Protein AF-A0A0G4LW08-F1 (afdb_monomer)

Mean predicted aligned error: 10.61 Å

Secondary structure (DSSP, 8-state):
-PPTT--GGG---SS-SS--S----TT-----SS-TT-HHHHTTEEEE--GGGGSSHHHHHHHHHHHHTTSPPSS---------TTSSSEEE-TTT--

Foldseek 3Di:
DDDPPDDPVNDPPPAAPADQPDEDPPPPPPPPPPCPPDVCVVVLEPAEDDPSNVSYSQVRLVVRVVVCVVDDDPDDDDDDRPHPPPPGNHYYHPPVGD

Structure (mmCIF, N/CA/C/O backbone):
data_AF-A0A0G4LW08-F1
#
_entry.id   AF-A0A0G4LW08-F1
#
loop_
_atom_site.group_PDB
_atom_site.id
_atom_site.type_symbol
_atom_site.label_atom_id
_atom_site.label_alt_id
_atom_site.label_comp_id
_atom_site.label_asym_id
_atom_site.label_entity_id
_atom_site.label_seq_id
_atom_site.pdbx_PDB_ins_code
_atom_site.Cartn_x
_atom_site.Cartn_y
_atom_site.Cartn_z
_atom_site.occupancy
_atom_site.B_iso_or_equiv
_atom_site.auth_seq_id
_atom_site.auth_comp_id
_atom_site.auth_asym_id
_atom_site.auth_atom_id
_atom_site.pdbx_PDB_model_num
ATOM 1 N N . MET A 1 1 ? -20.177 -8.787 -4.686 1.00 43.53 1 MET A N 1
ATOM 2 C CA . MET A 1 1 ? -21.561 -9.311 -4.608 1.00 43.53 1 MET A CA 1
ATOM 3 C C . MET A 1 1 ? -22.042 -9.031 -3.195 1.00 43.53 1 MET A C 1
ATOM 5 O O . MET A 1 1 ? -21.395 -9.506 -2.273 1.00 43.53 1 MET A O 1
ATOM 9 N N . PHE A 1 2 ? -23.059 -8.185 -3.015 1.00 43.09 2 PHE A N 1
ATOM 10 C CA . PHE A 1 2 ? -23.516 -7.762 -1.684 1.00 43.09 2 PHE A CA 1
ATOM 11 C C . PHE A 1 2 ? -24.213 -8.907 -0.940 1.00 43.09 2 PHE A C 1
ATOM 13 O O . PHE A 1 2 ? -24.907 -9.718 -1.557 1.00 43.09 2 PHE A O 1
ATOM 20 N N . ALA A 1 3 ? -24.025 -8.978 0.380 1.00 50.38 3 ALA A N 1
ATOM 21 C CA . ALA A 1 3 ? -24.765 -9.912 1.220 1.00 50.38 3 ALA A CA 1
ATOM 22 C C . ALA A 1 3 ? -26.266 -9.542 1.246 1.00 50.38 3 ALA A C 1
ATOM 24 O O . ALA A 1 3 ? -26.611 -8.366 1.084 1.00 50.38 3 ALA A O 1
ATOM 25 N N . PRO A 1 4 ? -27.175 -10.511 1.462 1.00 42.56 4 PRO A N 1
ATOM 26 C CA . PRO A 1 4 ? -28.600 -10.227 1.617 1.00 42.56 4 PRO A CA 1
ATOM 27 C C . PRO A 1 4 ? -28.826 -9.162 2.700 1.00 42.56 4 PRO A C 1
ATOM 29 O O . PRO A 1 4 ? -28.166 -9.210 3.730 1.00 42.56 4 PRO A O 1
ATOM 32 N N . THR A 1 5 ? -29.748 -8.225 2.448 1.00 60.50 5 THR A N 1
ATOM 33 C CA . THR A 1 5 ? -30.097 -7.036 3.267 1.00 60.50 5 THR A CA 1
ATOM 34 C C . THR A 1 5 ? -29.131 -5.848 3.245 1.00 60.50 5 THR A C 1
ATOM 36 O O . THR A 1 5 ? -29.458 -4.814 3.822 1.00 60.50 5 THR A O 1
ATOM 39 N N . VAL A 1 6 ? -27.999 -5.935 2.543 1.00 60.19 6 VAL A N 1
ATOM 40 C CA . VAL A 1 6 ? -27.150 -4.767 2.258 1.00 60.19 6 VAL A CA 1
ATOM 41 C C . VAL A 1 6 ? -27.715 -4.048 1.029 1.00 60.19 6 VAL A C 1
ATOM 43 O O . VAL A 1 6 ? -27.903 -4.652 -0.025 1.00 60.19 6 VAL A O 1
ATOM 46 N N . THR A 1 7 ? -28.035 -2.764 1.173 1.00 58.19 7 THR A N 1
ATOM 47 C CA . THR A 1 7 ? -28.451 -1.886 0.066 1.00 58.19 7 THR A CA 1
ATOM 48 C C . THR A 1 7 ? -27.232 -1.187 -0.530 1.00 58.19 7 THR A C 1
ATOM 50 O O . THR A 1 7 ? -26.247 -0.982 0.173 1.00 58.19 7 THR A O 1
ATOM 53 N N . GLU A 1 8 ? -27.297 -0.740 -1.787 1.00 56.62 8 GLU A N 1
ATOM 54 C CA . GLU A 1 8 ? -26.253 0.122 -2.379 1.00 56.62 8 GLU A CA 1
ATOM 55 C C . GLU A 1 8 ? -26.006 1.407 -1.558 1.00 56.62 8 GLU A C 1
ATOM 57 O O . GLU A 1 8 ? -24.950 2.012 -1.668 1.00 56.62 8 GLU A O 1
ATOM 62 N N . LEU A 1 9 ? -26.962 1.802 -0.705 1.00 50.28 9 LEU A N 1
ATOM 63 C CA . LEU A 1 9 ? -26.877 2.946 0.210 1.00 50.28 9 LEU A CA 1
ATOM 64 C C . LEU A 1 9 ? -26.238 2.620 1.569 1.00 50.28 9 LEU A C 1
ATOM 66 O O . LEU A 1 9 ? -25.877 3.535 2.296 1.00 50.28 9 LEU A O 1
ATOM 70 N N . SER A 1 10 ? -26.120 1.341 1.936 1.00 49.78 10 SER A N 1
ATOM 71 C CA . SER A 1 10 ? -25.366 0.886 3.120 1.00 49.78 10 SER A CA 1
ATOM 72 C C . SER A 1 10 ? -23.918 0.528 2.772 1.00 49.78 10 SER A C 1
ATOM 74 O O . SER A 1 10 ? -23.242 -0.166 3.527 1.00 49.78 10 SER A O 1
ATOM 76 N N . VAL A 1 11 ? -23.486 0.944 1.586 1.00 49.44 11 VAL A N 1
ATOM 77 C CA . VAL A 1 11 ? -22.132 0.819 1.075 1.00 49.44 11 VAL A CA 1
ATOM 78 C C . VAL A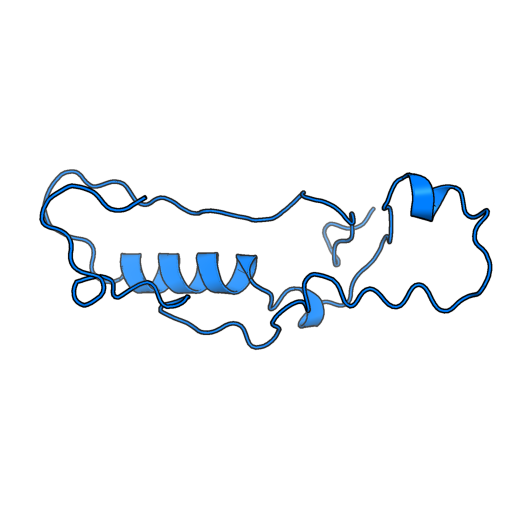 1 11 ? -21.521 2.206 1.170 1.00 49.44 11 VAL A C 1
ATOM 80 O O . VAL A 1 11 ? -21.805 3.072 0.349 1.00 49.44 11 VAL A O 1
ATOM 83 N N . ASP A 1 12 ? -20.667 2.408 2.167 1.00 51.44 12 ASP A N 1
ATOM 84 C CA . ASP A 1 12 ? -19.773 3.569 2.198 1.00 51.44 12 ASP A CA 1
ATOM 85 C C . ASP A 1 12 ? -18.548 3.349 1.274 1.00 51.44 12 ASP A C 1
ATOM 87 O O . ASP A 1 12 ? -17.709 4.234 1.114 1.00 51.44 12 ASP A O 1
ATOM 91 N N . GLU A 1 13 ? -18.440 2.172 0.632 1.00 47.22 13 GLU A N 1
ATOM 92 C CA . GLU A 1 13 ? -17.350 1.774 -0.273 1.00 47.22 13 GLU A CA 1
ATOM 93 C C . GLU A 1 13 ? -17.454 2.435 -1.659 1.00 47.22 13 GLU A C 1
ATOM 95 O O . GLU A 1 13 ? -17.519 1.771 -2.693 1.00 47.22 13 GLU A O 1
ATOM 100 N N . TYR A 1 14 ? -17.373 3.762 -1.701 1.00 46.88 14 TYR A N 1
ATOM 101 C CA . TYR A 1 14 ? -16.755 4.437 -2.841 1.00 46.88 14 TYR A CA 1
ATOM 102 C C . TYR A 1 14 ? -15.327 4.844 -2.477 1.00 46.88 14 TYR A C 1
ATOM 104 O O . TYR A 1 14 ? -14.971 6.016 -2.401 1.00 46.88 14 TYR A O 1
ATOM 112 N N . GLY A 1 15 ? -14.491 3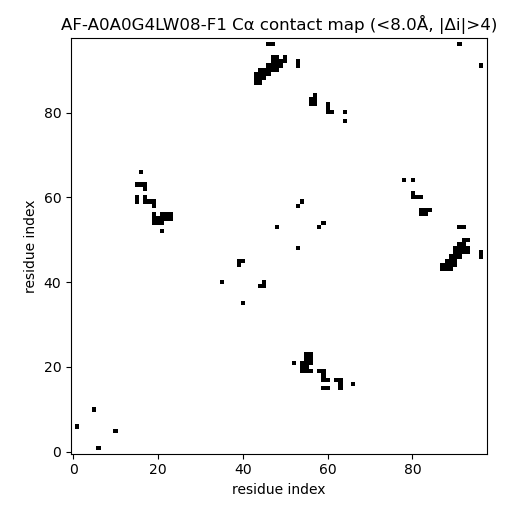.823 -2.297 1.00 56.22 15 GLY A N 1
ATOM 113 C CA . GLY A 1 15 ? -13.069 3.916 -2.600 1.00 56.22 15 GLY A CA 1
ATOM 114 C C . GLY A 1 15 ? -12.156 3.925 -1.392 1.00 56.22 15 GLY A C 1
ATOM 115 O O . GLY A 1 15 ? -11.402 2.974 -1.242 1.00 56.22 15 GLY A O 1
ATOM 116 N N . PHE A 1 16 ? -12.183 4.971 -0.563 1.00 57.25 16 PHE A N 1
ATOM 117 C CA . PHE A 1 16 ? -11.171 5.173 0.480 1.00 57.25 16 PHE A CA 1
ATOM 118 C C . PHE A 1 16 ? -11.605 6.168 1.566 1.00 57.25 16 PHE A C 1
ATOM 120 O O . PHE A 1 16 ? -12.313 7.128 1.270 1.00 57.25 16 PHE A O 1
ATOM 127 N N . LEU A 1 17 ? -11.109 6.004 2.803 1.00 65.19 17 LEU A N 1
ATOM 128 C CA . LEU A 1 17 ? -11.182 7.059 3.834 1.00 65.19 17 LEU A CA 1
ATOM 129 C C . LEU A 1 17 ? -10.216 8.219 3.543 1.00 65.19 17 LEU A C 1
ATOM 131 O O . LEU A 1 17 ? -10.416 9.326 4.049 1.00 65.19 17 LEU A O 1
ATOM 135 N N . GLU A 1 18 ? -9.174 7.933 2.764 1.00 64.94 18 GLU A N 1
ATOM 136 C CA . GLU A 1 18 ? -8.174 8.859 2.239 1.00 64.94 18 GLU A CA 1
ATOM 137 C C . GLU A 1 18 ? -8.053 8.633 0.731 1.00 64.94 18 GLU A C 1
ATOM 139 O O . GLU A 1 18 ? -7.587 7.585 0.292 1.00 64.94 18 GLU A O 1
ATOM 144 N N . THR A 1 19 ? -8.509 9.582 -0.082 1.00 64.50 19 THR A N 1
ATOM 145 C CA . THR A 1 19 ? -8.472 9.431 -1.542 1.00 64.50 19 THR A CA 1
ATOM 146 C C . THR A 1 19 ? -7.033 9.470 -2.062 1.00 64.50 19 THR A C 1
ATOM 148 O O . THR A 1 19 ? -6.318 10.409 -1.710 1.00 64.50 19 THR A O 1
ATOM 151 N N . PRO A 1 20 ? -6.617 8.530 -2.933 1.00 64.44 20 PRO A N 1
ATOM 152 C CA . PRO A 1 20 ? -5.296 8.579 -3.546 1.00 64.44 20 PRO A CA 1
ATOM 153 C C . PRO A 1 20 ? -5.165 9.833 -4.410 1.00 64.44 20 PRO A C 1
ATOM 155 O O . PRO A 1 20 ? -6.068 10.154 -5.190 1.00 64.44 20 PRO A O 1
ATOM 158 N N . GLU A 1 21 ? -4.026 10.516 -4.310 1.00 65.31 21 GLU A N 1
ATOM 159 C CA . GLU A 1 21 ? -3.702 11.624 -5.213 1.00 65.31 21 GLU A CA 1
ATOM 160 C C . GLU A 1 21 ? -3.463 11.106 -6.637 1.00 65.31 21 GLU A C 1
ATOM 162 O O . GLU A 1 21 ? -3.856 11.746 -7.618 1.00 65.31 21 GLU A O 1
ATOM 167 N N . PHE A 1 22 ? -2.896 9.901 -6.760 1.00 58.66 22 PHE A N 1
ATOM 168 C CA . PHE A 1 22 ? -2.697 9.226 -8.030 1.00 58.66 22 PHE A CA 1
ATOM 169 C C . PHE A 1 22 ? -3.682 8.068 -8.215 1.00 58.66 22 PHE A C 1
ATOM 171 O O . PHE A 1 22 ? -3.530 6.968 -7.685 1.00 58.66 22 PHE A O 1
ATOM 178 N N . THR A 1 23 ? -4.689 8.279 -9.061 1.00 58.62 23 THR A N 1
ATOM 179 C CA . THR A 1 23 ? -5.469 7.165 -9.607 1.00 58.62 23 THR A CA 1
ATOM 180 C C . THR A 1 23 ? -4.754 6.650 -10.848 1.00 58.62 23 THR A C 1
ATOM 182 O O . THR A 1 23 ? -4.796 7.264 -11.917 1.00 58.62 23 THR A O 1
ATOM 185 N N . SER A 1 24 ? -4.063 5.515 -10.713 1.00 53.50 24 SER A N 1
ATOM 186 C CA . SER A 1 24 ? -3.526 4.808 -11.875 1.00 53.50 24 SER A CA 1
ATOM 187 C C . SER A 1 24 ? -4.674 4.587 -12.857 1.00 53.50 24 SER A C 1
ATOM 189 O O . SER A 1 24 ? -5.671 3.939 -12.528 1.00 53.50 24 SER A O 1
ATOM 191 N N . ARG A 1 25 ? -4.579 5.185 -14.053 1.00 52.88 25 ARG A N 1
ATOM 192 C CA . ARG A 1 25 ? -5.542 4.959 -15.135 1.00 52.88 25 ARG A CA 1
ATOM 193 C C . ARG A 1 25 ? -5.385 3.520 -15.599 1.00 52.88 25 ARG A C 1
ATOM 195 O O . ARG A 1 25 ? -4.684 3.255 -16.576 1.00 52.88 25 ARG A O 1
ATOM 202 N N . TRP A 1 26 ? -6.047 2.610 -14.892 1.00 49.12 26 TRP A N 1
ATOM 203 C CA . TRP A 1 26 ? -6.239 1.223 -15.280 1.00 49.12 26 TRP A CA 1
ATOM 204 C C . TRP A 1 26 ? -6.676 1.191 -16.751 1.00 49.12 26 TRP A C 1
ATOM 206 O O . TRP A 1 26 ? -7.779 1.606 -17.099 1.00 49.12 26 TRP A O 1
ATOM 216 N N . GLY A 1 27 ? -5.759 0.786 -17.634 1.00 44.88 27 GLY A N 1
ATOM 217 C CA . GLY A 1 27 ? -5.999 0.657 -19.075 1.00 44.88 27 GLY A CA 1
ATOM 218 C C . GLY A 1 27 ? -5.493 1.788 -19.981 1.00 44.88 27 GLY A C 1
ATOM 219 O O . GLY A 1 27 ? -5.591 1.647 -21.194 1.00 44.88 27 GLY A O 1
ATOM 220 N N . SER A 1 28 ? -4.914 2.879 -19.463 1.00 46.75 28 SER A N 1
ATOM 221 C CA . SER A 1 28 ? -4.270 3.919 -20.299 1.00 46.75 28 SER A CA 1
ATOM 222 C C . SER A 1 28 ? -2.745 3.841 -20.264 1.00 46.75 28 SER A C 1
ATOM 224 O O . SER A 1 28 ? -2.062 4.867 -20.287 1.00 46.75 28 SER A O 1
ATOM 226 N N . PHE A 1 29 ? -2.199 2.628 -20.215 1.00 52.47 29 PHE A N 1
ATOM 227 C CA . PHE A 1 29 ? -0.789 2.412 -20.500 1.00 52.47 29 PHE A CA 1
ATOM 228 C C . PHE A 1 29 ? -0.572 2.697 -21.990 1.00 52.47 29 PHE A C 1
ATOM 230 O O . PHE A 1 29 ? -0.748 1.830 -22.840 1.00 52.47 29 PHE A O 1
ATOM 237 N N . LYS A 1 30 ? -0.271 3.955 -22.324 1.00 49.56 30 LYS A N 1
ATOM 238 C CA . LYS A 1 30 ? 0.230 4.308 -23.649 1.00 49.56 30 LYS A CA 1
ATOM 239 C C . LYS A 1 30 ? 1.622 3.696 -23.790 1.00 49.56 30 LYS A C 1
ATOM 241 O O . LYS A 1 30 ? 2.609 4.314 -23.409 1.00 49.56 30 LYS A O 1
ATOM 246 N N . ASP A 1 31 ? 1.682 2.477 -24.308 1.00 55.16 31 ASP A N 1
ATOM 247 C CA . ASP A 1 31 ? 2.903 1.905 -24.871 1.00 55.16 31 ASP A CA 1
ATOM 248 C C . ASP A 1 31 ? 3.205 2.661 -26.182 1.00 55.16 31 ASP A C 1
ATOM 250 O O . ASP A 1 31 ? 2.849 2.212 -27.270 1.00 55.16 31 ASP A O 1
ATOM 254 N N . ASP A 1 32 ? 3.757 3.873 -26.076 1.00 56.03 32 ASP A N 1
ATOM 255 C CA . ASP A 1 32 ? 3.965 4.798 -27.206 1.00 56.03 32 ASP A CA 1
ATOM 256 C C . ASP A 1 3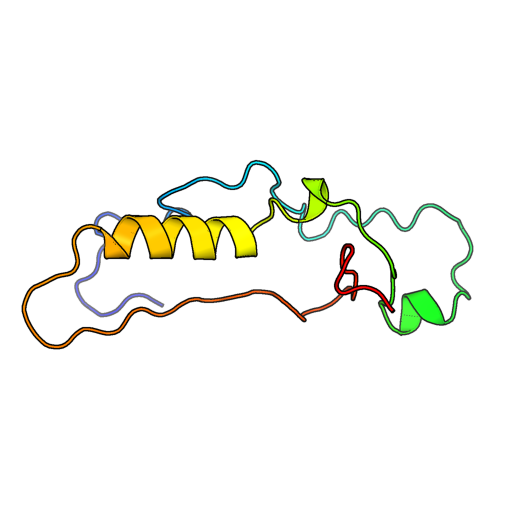2 ? 5.446 4.996 -27.565 1.00 56.03 32 ASP A C 1
ATOM 258 O O . ASP A 1 32 ? 5.901 6.100 -27.843 1.00 56.03 32 ASP A O 1
ATOM 262 N N . ASP A 1 33 ? 6.235 3.925 -27.551 1.00 56.16 33 ASP A N 1
ATOM 263 C CA . ASP A 1 33 ? 7.636 3.961 -27.992 1.00 56.16 33 ASP A CA 1
ATOM 264 C C . ASP A 1 33 ? 7.910 3.080 -29.225 1.00 56.16 33 ASP A C 1
ATOM 266 O O . ASP A 1 33 ? 9.056 2.911 -29.633 1.00 56.16 33 ASP A O 1
ATOM 270 N N . GLY A 1 34 ? 6.875 2.529 -29.870 1.00 57.09 34 GLY A N 1
ATOM 271 C CA . GLY A 1 34 ? 6.974 1.870 -31.183 1.00 57.09 34 GLY A CA 1
ATOM 272 C C . GLY A 1 34 ? 7.778 0.559 -31.225 1.00 57.09 34 GLY A C 1
ATOM 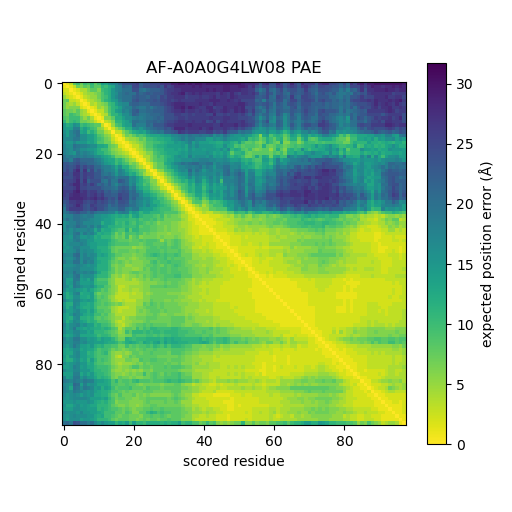273 O O . GLY A 1 34 ? 7.674 -0.184 -32.202 1.00 57.09 34 GLY A O 1
AT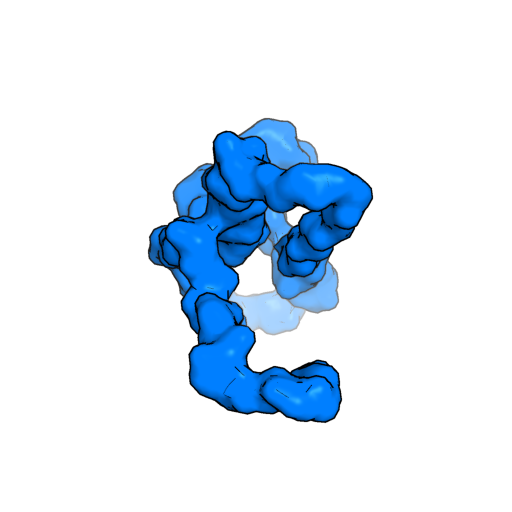OM 274 N N . ASN A 1 35 ? 8.526 0.221 -30.172 1.00 65.56 35 ASN A N 1
ATOM 275 C CA . ASN A 1 35 ? 9.325 -0.993 -30.088 1.00 65.56 35 ASN A CA 1
ATOM 276 C C . ASN A 1 35 ? 8.524 -2.125 -29.428 1.00 65.56 35 ASN A C 1
ATOM 278 O O . ASN A 1 35 ? 8.642 -2.395 -28.230 1.00 65.56 35 ASN A O 1
ATOM 282 N N . LYS A 1 36 ? 7.663 -2.763 -30.227 1.00 65.00 36 LYS A N 1
ATOM 283 C CA . LYS A 1 36 ? 6.810 -3.891 -29.807 1.00 65.00 36 LYS A CA 1
ATOM 284 C C . LYS A 1 36 ? 7.596 -5.156 -29.434 1.00 65.00 36 LYS A C 1
ATOM 286 O O . LYS A 1 36 ? 7.032 -6.043 -28.805 1.00 65.00 36 LYS A O 1
ATOM 291 N N . GLU A 1 37 ? 8.874 -5.232 -29.808 1.00 73.06 37 GLU A N 1
ATOM 292 C CA . GLU A 1 37 ? 9.731 -6.410 -29.617 1.00 73.06 37 GLU A CA 1
ATOM 293 C C . GLU A 1 37 ? 10.543 -6.378 -28.312 1.00 73.06 37 GLU A C 1
ATOM 295 O O . GLU A 1 37 ? 11.345 -7.276 -28.058 1.00 73.06 37 GLU A O 1
ATOM 300 N N . ASP A 1 38 ? 10.348 -5.368 -27.461 1.00 80.12 38 ASP A N 1
ATOM 301 C CA . ASP A 1 38 ? 11.020 -5.318 -26.165 1.00 80.12 38 ASP A CA 1
ATOM 302 C C . ASP A 1 38 ? 10.544 -6.463 -25.248 1.00 80.12 38 ASP A C 1
ATOM 304 O O . ASP A 1 38 ? 9.374 -6.550 -24.856 1.00 80.12 38 ASP A O 1
ATOM 308 N N . ILE A 1 39 ? 11.476 -7.352 -24.892 1.00 84.44 39 ILE A N 1
ATOM 309 C CA . ILE A 1 39 ? 11.225 -8.508 -24.029 1.00 84.44 39 ILE A CA 1
ATOM 310 C C . ILE A 1 39 ? 10.696 -8.088 -22.655 1.00 84.44 39 ILE A C 1
ATOM 312 O O . ILE A 1 39 ? 9.858 -8.791 -22.089 1.00 84.44 39 ILE A O 1
ATOM 316 N N . PHE A 1 40 ? 11.108 -6.930 -22.136 1.00 81.94 40 PHE A N 1
ATOM 317 C CA . PHE A 1 40 ? 10.678 -6.468 -20.819 1.00 81.94 40 PHE A CA 1
ATOM 318 C C . PHE A 1 40 ? 9.202 -6.080 -20.799 1.00 81.94 40 PHE A C 1
ATOM 320 O O . PHE A 1 40 ? 8.520 -6.350 -19.813 1.00 81.94 40 PHE A O 1
ATOM 327 N N . LYS A 1 41 ? 8.652 -5.591 -21.916 1.00 79.50 41 LYS A N 1
ATOM 328 C CA . LYS A 1 41 ? 7.207 -5.335 -22.043 1.00 79.50 41 LYS A CA 1
ATOM 329 C C . LYS A 1 41 ? 6.393 -6.618 -22.032 1.00 79.50 41 LYS A C 1
ATOM 331 O O . LYS A 1 41 ? 5.343 -6.667 -21.402 1.00 79.50 41 LYS A O 1
ATOM 336 N N . ARG A 1 42 ? 6.902 -7.686 -22.657 1.00 81.31 42 ARG A N 1
ATOM 337 C CA . ARG A 1 42 ? 6.279 -9.023 -22.597 1.00 81.31 42 ARG A CA 1
ATOM 338 C C . ARG A 1 42 ? 6.300 -9.608 -21.186 1.00 81.31 42 ARG A C 1
ATOM 340 O O . ARG A 1 42 ? 5.421 -10.391 -20.839 1.00 81.31 42 ARG A O 1
ATOM 347 N N . LEU A 1 43 ? 7.305 -9.235 -20.399 1.00 87.50 43 LEU A N 1
ATOM 348 C CA . LEU A 1 43 ? 7.436 -9.589 -18.987 1.00 87.50 43 LEU A CA 1
ATOM 349 C C . LEU A 1 43 ? 6.749 -8.580 -18.056 1.00 87.50 43 LEU A C 1
ATOM 351 O O . LEU A 1 43 ? 6.792 -8.769 -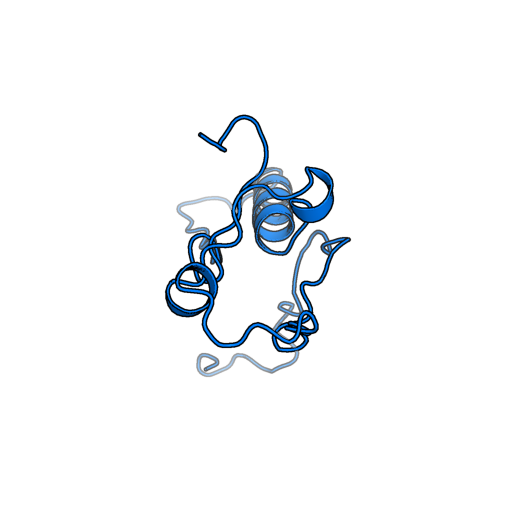16.844 1.00 87.50 43 LEU A O 1
ATOM 355 N N . PHE A 1 44 ? 6.131 -7.526 -18.607 1.00 87.31 44 PHE A N 1
ATOM 356 C CA . PHE A 1 44 ? 5.527 -6.419 -17.867 1.00 87.31 44 PHE A CA 1
ATOM 357 C C . PHE A 1 44 ? 6.481 -5.750 -16.859 1.00 87.31 44 PHE A C 1
ATOM 359 O O . PHE A 1 44 ? 6.036 -5.162 -15.878 1.00 87.31 44 PHE A O 1
ATOM 366 N N . TYR A 1 45 ? 7.790 -5.834 -17.089 1.00 88.12 45 TYR A N 1
ATOM 367 C CA . TYR A 1 45 ? 8.815 -5.246 -16.237 1.00 88.12 45 TYR A CA 1
ATOM 368 C C . TYR A 1 45 ? 9.115 -3.819 -16.696 1.00 88.12 45 TYR A C 1
ATOM 370 O O . TYR A 1 45 ? 9.558 -3.607 -17.824 1.00 88.12 45 TYR A O 1
ATOM 378 N N . ARG A 1 46 ? 8.857 -2.842 -15.825 1.00 86.44 46 ARG A N 1
ATOM 379 C CA . ARG A 1 46 ? 9.070 -1.409 -16.083 1.00 86.44 46 ARG A CA 1
ATOM 380 C C . ARG A 1 46 ? 10.190 -0.799 -15.239 1.00 86.44 46 ARG A C 1
ATOM 382 O O . ARG A 1 46 ? 10.690 0.262 -15.592 1.00 86.44 46 ARG A O 1
ATOM 389 N N . GLY A 1 47 ? 10.633 -1.491 -14.192 1.00 89.88 47 GLY A N 1
ATOM 390 C CA . GLY A 1 47 ? 11.802 -1.101 -13.410 1.00 89.88 47 GLY A CA 1
ATOM 391 C C . GLY A 1 47 ? 11.511 -0.002 -12.383 1.00 89.88 47 GLY A C 1
ATOM 392 O O . GLY A 1 47 ? 10.543 -0.103 -11.634 1.00 89.88 47 GLY A O 1
ATOM 393 N N . LEU A 1 48 ? 12.372 1.013 -12.315 1.00 92.06 48 LEU A N 1
ATOM 394 C CA . LEU A 1 48 ? 12.288 2.077 -11.313 1.00 92.06 48 LEU A CA 1
ATOM 395 C C . LEU A 1 48 ? 11.089 3.007 -11.576 1.00 92.06 48 LEU A C 1
ATOM 397 O O . LEU A 1 48 ? 10.939 3.506 -12.693 1.00 92.06 48 LEU A O 1
ATOM 401 N N . ARG A 1 49 ? 10.274 3.276 -10.549 1.00 89.38 49 ARG A N 1
ATOM 402 C CA . ARG A 1 49 ? 9.233 4.325 -10.566 1.00 89.38 49 ARG A CA 1
ATOM 403 C C . ARG A 1 49 ? 9.606 5.515 -9.686 1.00 89.38 49 ARG A C 1
ATOM 405 O O . ARG A 1 49 ? 10.423 5.378 -8.775 1.00 89.38 49 ARG A O 1
ATOM 412 N N . ASP A 1 50 ? 9.003 6.672 -9.949 1.00 89.25 50 ASP A N 1
ATOM 413 C CA . ASP A 1 50 ? 9.187 7.861 -9.112 1.00 89.25 50 ASP A CA 1
ATOM 414 C C . ASP A 1 50 ? 8.481 7.693 -7.756 1.00 89.25 50 ASP A C 1
ATOM 416 O O . ASP A 1 50 ? 7.421 7.076 -7.663 1.00 89.25 50 ASP A O 1
ATOM 420 N N . ALA A 1 51 ? 9.040 8.276 -6.693 1.00 87.94 51 ALA A N 1
ATOM 421 C CA . ALA A 1 51 ? 8.463 8.184 -5.351 1.00 87.94 51 ALA A CA 1
ATOM 422 C C . ALA A 1 51 ? 7.041 8.770 -5.268 1.00 87.94 51 ALA A C 1
ATOM 424 O O . ALA A 1 51 ? 6.226 8.281 -4.495 1.00 87.94 51 ALA A O 1
ATOM 425 N N . LYS A 1 52 ? 6.703 9.779 -6.081 1.00 86.25 52 LYS A N 1
ATOM 426 C CA . LYS A 1 52 ? 5.339 10.330 -6.133 1.00 86.25 52 LYS A CA 1
ATOM 427 C C . LYS A 1 52 ? 4.354 9.393 -6.820 1.00 86.25 52 LYS A C 1
ATOM 429 O O . LYS A 1 52 ? 3.167 9.430 -6.525 1.00 86.25 52 LYS A O 1
ATOM 434 N N . GLU A 1 53 ? 4.828 8.539 -7.727 1.00 82.88 53 GLU A N 1
ATOM 435 C CA . GLU A 1 53 ? 3.998 7.494 -8.338 1.00 82.88 53 GLU A CA 1
ATOM 436 C C . GLU A 1 53 ? 3.679 6.362 -7.350 1.00 82.88 53 GLU A C 1
ATOM 438 O O . GLU A 1 53 ? 2.841 5.515 -7.658 1.00 82.88 53 GLU A O 1
ATOM 443 N N . ALA A 1 54 ? 4.327 6.341 -6.178 1.00 84.56 54 ALA A N 1
ATOM 444 C CA . ALA A 1 54 ? 3.983 5.459 -5.068 1.00 84.56 54 ALA A CA 1
ATOM 445 C C . ALA A 1 54 ? 2.813 5.981 -4.213 1.00 84.56 54 ALA A C 1
ATOM 447 O O . ALA A 1 54 ? 2.288 5.222 -3.407 1.00 84.56 54 ALA A O 1
ATOM 448 N N . GLU A 1 55 ? 2.352 7.223 -4.411 1.00 85.88 55 GLU A N 1
ATOM 449 C CA . GLU A 1 55 ? 1.136 7.770 -3.776 1.00 85.88 55 GLU A CA 1
ATOM 450 C C . GLU A 1 55 ? -0.140 7.290 -4.494 1.00 85.88 55 GLU A C 1
ATOM 452 O O . GLU A 1 55 ? -0.984 8.068 -4.954 1.00 85.88 55 GLU A O 1
ATOM 457 N N . ASP A 1 56 ? -0.225 5.974 -4.663 1.00 83.19 56 ASP A N 1
ATOM 458 C CA . ASP A 1 56 ? -1.191 5.269 -5.491 1.00 83.19 56 ASP A CA 1
ATOM 459 C C . ASP A 1 56 ? -2.320 4.616 -4.668 1.00 83.19 56 ASP A C 1
ATOM 461 O O . ASP A 1 56 ? -2.585 4.957 -3.514 1.00 83.19 56 ASP A O 1
ATOM 465 N N . TYR A 1 57 ? -3.036 3.681 -5.298 1.00 85.88 57 TYR A N 1
ATOM 466 C CA . TYR A 1 57 ? -4.119 2.924 -4.674 1.00 85.88 57 TYR A CA 1
ATOM 467 C C . TYR A 1 57 ? -3.671 2.221 -3.381 1.00 85.88 57 TYR A C 1
ATOM 469 O O . TYR A 1 57 ? -4.397 2.272 -2.390 1.00 85.88 57 TYR A O 1
ATOM 477 N N . ASP A 1 58 ? -2.499 1.585 -3.370 1.00 89.00 58 ASP A N 1
ATOM 478 C CA . ASP A 1 58 ? -2.041 0.797 -2.223 1.00 89.00 58 ASP A CA 1
ATOM 479 C C . ASP A 1 58 ? -1.666 1.692 -1.054 1.00 89.00 58 ASP A C 1
ATOM 481 O O . ASP A 1 58 ? -2.035 1.407 0.087 1.00 89.00 58 ASP A O 1
ATOM 485 N N . ASP A 1 59 ? -1.008 2.813 -1.336 1.00 90.50 59 ASP A N 1
ATOM 486 C CA . ASP A 1 59 ? -0.727 3.830 -0.331 1.00 90.50 59 ASP A CA 1
ATOM 487 C C . ASP A 1 59 ? -2.028 4.397 0.265 1.00 90.50 59 ASP A C 1
ATOM 489 O O . ASP A 1 59 ? -2.167 4.473 1.487 1.00 90.50 59 ASP A O 1
ATOM 493 N N . ALA A 1 60 ? -3.054 4.663 -0.548 1.00 88.38 60 ALA A N 1
ATOM 494 C CA . ALA A 1 60 ? -4.369 5.059 -0.042 1.00 88.38 60 ALA A CA 1
ATOM 495 C C . ALA A 1 60 ? -5.065 3.969 0.798 1.00 88.38 60 ALA A C 1
ATOM 497 O O . ALA A 1 60 ? -5.707 4.300 1.806 1.00 88.38 60 ALA A O 1
ATOM 498 N N . VAL A 1 61 ? -4.921 2.678 0.454 1.00 89.06 61 VAL A N 1
ATOM 499 C CA . VAL A 1 61 ? -5.414 1.559 1.287 1.00 89.06 61 VAL A CA 1
ATOM 500 C C . VAL A 1 61 ? -4.709 1.590 2.643 1.00 89.06 61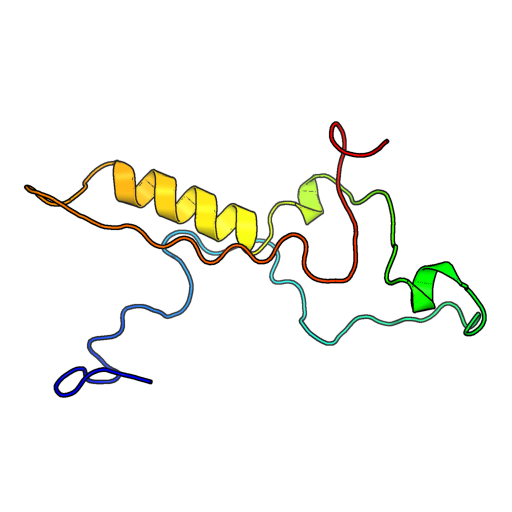 VAL A C 1
ATOM 502 O O . VAL A 1 61 ? -5.367 1.501 3.682 1.00 89.06 61 VAL A O 1
ATOM 505 N N . VAL A 1 62 ? -3.383 1.747 2.652 1.00 92.94 62 VAL A N 1
ATOM 506 C CA . VAL A 1 62 ? -2.573 1.786 3.877 1.00 92.94 62 VAL A CA 1
ATOM 507 C C . VAL A 1 62 ? -2.917 3.005 4.733 1.00 92.94 62 VAL A C 1
ATOM 509 O O . VAL A 1 62 ? -3.203 2.842 5.920 1.00 92.94 62 VAL A O 1
ATOM 512 N N . ARG A 1 63 ? -2.972 4.215 4.160 1.00 91.75 63 ARG A N 1
ATOM 513 C CA . ARG A 1 63 ? -3.366 5.441 4.880 1.00 91.75 63 ARG A CA 1
ATOM 514 C C . ARG A 1 63 ? -4.780 5.320 5.457 1.00 91.75 63 ARG A C 1
ATOM 516 O O . ARG A 1 63 ? -5.004 5.670 6.616 1.00 91.75 63 ARG A O 1
ATOM 523 N N . SER A 1 64 ? -5.717 4.749 4.696 1.00 87.38 64 SER A N 1
ATOM 524 C CA . SER A 1 64 ? -7.084 4.486 5.166 1.00 87.38 64 SER A CA 1
ATOM 525 C C . SER A 1 64 ? -7.113 3.486 6.326 1.00 87.38 64 SER A C 1
ATOM 527 O O . SER A 1 64 ? -7.828 3.705 7.303 1.00 87.38 64 SER A O 1
ATOM 529 N N . ALA A 1 65 ? -6.314 2.418 6.256 1.00 91.75 65 ALA A N 1
ATOM 530 C CA . ALA A 1 65 ? -6.187 1.442 7.334 1.00 91.75 65 ALA A CA 1
ATOM 531 C C . ALA A 1 65 ? -5.608 2.075 8.609 1.00 91.75 65 ALA A C 1
ATOM 533 O O . ALA A 1 65 ? -6.151 1.865 9.691 1.00 91.75 65 ALA A O 1
ATOM 534 N N . LEU A 1 66 ? -4.561 2.899 8.490 1.00 94.62 66 LEU A N 1
ATOM 535 C CA . LEU A 1 66 ? -3.975 3.625 9.622 1.00 94.62 66 LEU A CA 1
ATOM 536 C C . LEU A 1 66 ? -4.997 4.545 10.296 1.00 94.62 66 LEU A C 1
ATOM 538 O O . LEU A 1 66 ? -5.143 4.504 11.515 1.00 94.62 66 LEU A O 1
ATOM 542 N N . LYS A 1 67 ? -5.756 5.311 9.507 1.00 89.00 67 LYS A N 1
ATOM 543 C CA . LYS A 1 67 ? -6.827 6.178 10.014 1.00 89.00 67 LYS A CA 1
ATOM 544 C C . LYS A 1 67 ? -7.940 5.384 10.699 1.00 89.00 67 LYS A C 1
ATOM 546 O O . LYS A 1 67 ? -8.435 5.787 11.747 1.00 89.00 67 LYS A O 1
ATOM 551 N N . TRP A 1 68 ? -8.326 4.237 10.141 1.00 88.69 68 TRP A N 1
ATOM 552 C CA . TRP A 1 68 ? -9.316 3.351 10.758 1.00 88.69 68 TRP A CA 1
ATOM 553 C C . TRP A 1 68 ? -8.833 2.813 12.116 1.00 88.69 68 TRP A C 1
ATOM 555 O O . TRP A 1 68 ? -9.596 2.774 13.083 1.00 88.69 68 TRP A O 1
ATOM 565 N N . LEU A 1 69 ? -7.543 2.474 12.220 1.00 93.31 69 LEU A N 1
ATOM 566 C CA . LEU A 1 69 ? -6.907 1.990 13.450 1.00 93.31 69 LEU A CA 1
ATOM 567 C C . LEU A 1 69 ? -6.814 3.041 14.567 1.00 93.31 69 LEU A C 1
ATOM 569 O O . LEU A 1 69 ? -6.543 2.671 15.708 1.00 93.31 69 LEU A O 1
ATOM 573 N N . GLU A 1 70 ? -7.076 4.322 14.296 1.00 94.25 70 GLU A N 1
ATOM 574 C CA . GLU A 1 70 ? -7.188 5.335 15.354 1.00 94.25 70 GLU A CA 1
ATOM 575 C C . GLU A 1 70 ? -8.408 5.091 16.259 1.00 94.25 70 GLU A C 1
ATOM 577 O O . GLU A 1 70 ? -8.406 5.508 17.420 1.00 94.25 70 GLU A O 1
ATOM 582 N N . ARG A 1 71 ? -9.465 4.437 15.744 1.00 92.56 71 ARG A N 1
ATOM 583 C CA . ARG A 1 71 ? -10.720 4.158 16.470 1.00 92.56 71 ARG A CA 1
ATOM 584 C C . ARG A 1 71 ? -11.350 2.812 16.064 1.00 92.56 71 ARG A C 1
ATOM 586 O O . ARG A 1 71 ? -12.441 2.803 15.489 1.00 92.56 71 ARG A O 1
ATOM 593 N N . PRO A 1 72 ? -10.706 1.674 16.368 1.00 90.94 72 PRO A N 1
ATOM 594 C CA . PRO A 1 72 ? -11.258 0.361 16.058 1.00 90.94 72 PRO A CA 1
ATOM 595 C C . PRO A 1 72 ? -12.459 0.029 16.969 1.00 90.94 72 PRO A C 1
ATOM 597 O O . PRO A 1 72 ? -12.581 0.586 18.065 1.00 90.94 72 PRO A O 1
ATOM 600 N N . PRO A 1 73 ? -13.346 -0.892 16.555 1.00 88.44 73 PRO A N 1
ATOM 601 C CA . PRO A 1 73 ? -14.462 -1.354 17.374 1.00 88.44 73 PRO A CA 1
ATOM 602 C C . PRO A 1 73 ? -13.985 -2.159 18.592 1.00 88.44 73 PRO A C 1
ATOM 604 O O . PRO A 1 73 ? -12.912 -2.765 18.586 1.00 88.44 73 PRO A O 1
ATOM 607 N N . GLU A 1 74 ? -14.817 -2.209 19.633 1.00 92.06 74 GLU A N 1
ATOM 608 C CA . GLU A 1 74 ? -14.575 -3.068 20.794 1.00 92.06 74 GLU A CA 1
ATOM 609 C C . GLU A 1 74 ? -14.823 -4.548 20.449 1.00 92.06 74 GLU A C 1
ATOM 611 O O . GLU A 1 74 ? -15.821 -4.896 19.818 1.00 92.06 74 GLU A O 1
ATOM 616 N N . GLY A 1 75 ? -13.928 -5.433 20.901 1.00 93.31 75 GLY A N 1
ATOM 617 C CA . GLY A 1 75 ? -14.002 -6.877 20.650 1.00 93.31 75 GLY A CA 1
ATOM 618 C C . GLY A 1 75 ? -13.137 -7.353 19.473 1.00 93.31 75 GLY A C 1
ATOM 619 O O . GLY A 1 75 ? -12.306 -6.602 18.963 1.00 93.31 75 GLY A O 1
ATOM 620 N N . PRO A 1 76 ? -13.261 -8.630 19.06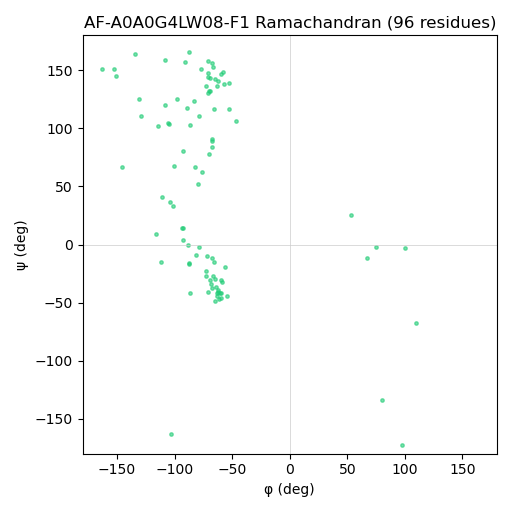9 1.00 94.00 76 PRO A N 1
ATOM 621 C CA . PRO A 1 76 ? -12.495 -9.171 17.954 1.00 94.00 76 PRO A CA 1
ATOM 622 C C . PRO A 1 76 ? -12.978 -8.576 16.628 1.00 94.00 76 PRO A C 1
ATOM 624 O O . PRO A 1 76 ? -14.173 -8.574 16.334 1.00 94.00 76 PRO A O 1
ATOM 627 N N . TRP A 1 77 ? -12.039 -8.122 15.806 1.00 93.00 77 TRP A N 1
ATOM 628 C CA . TRP A 1 77 ? -12.308 -7.556 14.488 1.00 93.00 77 TRP A CA 1
ATOM 629 C C . TRP A 1 77 ? -11.343 -8.113 13.440 1.00 93.00 77 TRP A C 1
ATOM 631 O O . TRP A 1 77 ? -10.309 -8.699 13.764 1.00 93.00 77 TRP A O 1
ATOM 641 N N . LEU A 1 78 ? -11.707 -7.932 12.171 1.00 91.56 78 LEU A N 1
ATOM 642 C CA . LEU A 1 78 ? -10.902 -8.282 11.007 1.00 91.56 78 LEU A CA 1
ATOM 643 C C . LEU A 1 78 ? -10.878 -7.078 10.066 1.00 91.56 78 LEU A C 1
ATOM 645 O O . LEU A 1 78 ? -11.934 -6.587 9.676 1.00 91.56 78 LEU A O 1
ATOM 649 N N . LEU A 1 79 ? -9.680 -6.621 9.706 1.00 91.00 79 LEU A N 1
ATOM 650 C CA . LEU A 1 79 ? -9.469 -5.598 8.685 1.00 91.00 79 LEU A CA 1
ATOM 651 C C . LEU A 1 79 ? -8.860 -6.272 7.457 1.00 91.00 79 LEU A C 1
ATOM 653 O O . LEU A 1 79 ? -7.791 -6.876 7.540 1.00 91.00 79 LEU A O 1
ATOM 657 N N . PHE A 1 80 ? -9.556 -6.191 6.330 1.00 90.69 80 PHE A N 1
ATOM 658 C CA . PHE A 1 80 ? -9.079 -6.710 5.056 1.00 90.69 80 PHE A CA 1
ATOM 659 C C . PHE A 1 80 ? -8.472 -5.568 4.236 1.00 90.69 80 PHE A C 1
ATOM 661 O O . PHE A 1 80 ? -9.132 -4.558 4.010 1.00 90.69 80 PHE A O 1
ATOM 668 N N . MET A 1 81 ? -7.222 -5.730 3.800 1.00 91.94 81 MET A N 1
ATOM 669 C CA . MET A 1 81 ? -6.491 -4.741 3.000 1.00 91.94 81 MET A CA 1
ATOM 670 C C . MET A 1 81 ? -6.223 -5.311 1.600 1.00 91.94 81 MET A C 1
ATOM 672 O O . MET A 1 81 ? -5.323 -6.143 1.454 1.00 91.94 81 MET A O 1
ATOM 676 N N . PRO A 1 82 ? -6.993 -4.915 0.572 1.00 88.94 82 PRO A N 1
ATOM 677 C CA . PRO A 1 82 ? -6.867 -5.455 -0.780 1.00 88.94 82 PRO A CA 1
ATOM 678 C C . PRO A 1 82 ? -5.732 -4.773 -1.558 1.00 88.94 82 PRO A C 1
ATOM 680 O O . PRO A 1 82 ? -5.988 -4.056 -2.518 1.00 88.94 82 PRO A O 1
ATOM 683 N N . LEU A 1 83 ? -4.483 -4.978 -1.138 1.00 89.56 83 LEU A N 1
ATOM 684 C CA . LEU A 1 83 ? -3.325 -4.424 -1.847 1.00 89.56 83 LEU A CA 1
ATOM 685 C C . LEU A 1 83 ? -3.228 -4.984 -3.277 1.00 89.56 83 LEU A C 1
ATOM 687 O O . LEU A 1 83 ? -3.484 -6.165 -3.525 1.00 89.56 83 LEU A O 1
ATOM 691 N N . MET A 1 84 ? -2.863 -4.111 -4.206 1.00 86.56 84 MET A N 1
ATOM 692 C CA . MET A 1 84 ? -2.730 -4.347 -5.636 1.00 86.56 84 MET A CA 1
ATOM 693 C C . MET A 1 84 ? -1.330 -4.885 -5.952 1.00 86.56 84 MET A C 1
ATOM 695 O O . MET A 1 84 ? -1.184 -5.828 -6.733 1.00 86.56 84 MET A O 1
ATOM 699 N N . PHE A 1 85 ? -0.282 -4.338 -5.333 1.00 88.56 85 PHE A N 1
ATOM 700 C CA . PHE A 1 85 ? 1.077 -4.841 -5.484 1.00 88.56 85 PHE A CA 1
ATOM 701 C C . PHE A 1 85 ? 1.169 -6.320 -5.077 1.00 88.56 85 PHE A C 1
ATOM 703 O O . PHE A 1 85 ? 0.611 -6.725 -4.056 1.00 88.56 85 PHE A O 1
ATOM 710 N N . PRO A 1 86 ? 1.911 -7.152 -5.833 1.00 88.62 86 PRO A N 1
ATOM 711 C CA . PRO A 1 86 ? 2.795 -6.813 -6.950 1.00 88.62 86 PRO A CA 1
ATOM 712 C C . PRO A 1 86 ? 2.163 -7.085 -8.328 1.00 88.62 86 PRO A C 1
ATOM 714 O O . PRO A 1 86 ? 2.864 -7.514 -9.245 1.00 88.62 86 PRO A O 1
ATOM 717 N N . HIS A 1 87 ? 0.844 -6.937 -8.493 1.00 87.62 87 HIS A N 1
ATOM 718 C CA . HIS A 1 87 ? 0.226 -7.193 -9.793 1.00 87.62 87 HIS A CA 1
ATOM 719 C C . HIS A 1 87 ? 0.810 -6.276 -10.878 1.00 87.62 87 HIS A C 1
ATOM 721 O O . HIS A 1 87 ? 1.217 -5.140 -10.650 1.00 87.62 87 HIS A O 1
ATOM 727 N N . LEU A 1 88 ? 0.867 -6.831 -12.082 1.00 83.12 88 LEU A N 1
ATOM 728 C CA . LEU A 1 88 ? 1.505 -6.244 -13.248 1.00 83.12 88 LEU A CA 1
ATOM 729 C C . LEU A 1 88 ? 0.935 -4.864 -13.623 1.00 83.12 88 LEU A C 1
ATOM 731 O O . LEU A 1 88 ? -0.276 -4.655 -13.502 1.00 83.12 88 LEU A O 1
ATOM 735 N N . PRO A 1 89 ? 1.763 -3.964 -14.191 1.00 86.94 89 PRO A N 1
ATOM 736 C CA . PRO A 1 89 ? 3.195 -4.121 -14.475 1.00 86.94 89 PRO A CA 1
ATOM 737 C C . PRO A 1 89 ? 4.105 -3.978 -13.242 1.00 86.94 89 PRO A C 1
ATOM 739 O O . PRO A 1 89 ? 3.797 -3.240 -12.315 1.00 86.94 89 PRO A O 1
ATOM 742 N N . PHE A 1 90 ? 5.254 -4.660 -13.257 1.00 89.50 90 PHE A N 1
ATOM 743 C CA . PHE A 1 90 ? 6.243 -4.609 -12.182 1.00 89.50 90 PHE A CA 1
ATOM 744 C C . PHE A 1 90 ? 7.083 -3.332 -12.270 1.00 89.50 90 PHE A C 1
ATOM 746 O O . PHE A 1 90 ? 7.915 -3.181 -13.172 1.00 89.50 90 PHE A O 1
ATOM 753 N N . MET A 1 91 ? 6.886 -2.434 -11.312 1.00 89.88 91 MET A N 1
ATOM 754 C CA . MET A 1 91 ? 7.700 -1.239 -11.114 1.00 89.88 91 MET A CA 1
ATOM 755 C C . MET A 1 91 ? 7.713 -0.846 -9.646 1.00 89.88 91 MET A C 1
ATOM 757 O O . MET A 1 91 ? 6.711 -1.031 -8.966 1.00 89.88 91 MET A O 1
ATOM 761 N N . VAL A 1 92 ? 8.831 -0.324 -9.157 1.00 92.19 92 VAL A N 1
ATOM 762 C CA . VAL A 1 92 ? 9.005 -0.001 -7.737 1.00 92.19 92 VAL A CA 1
ATOM 763 C C . VAL A 1 92 ? 10.012 1.131 -7.564 1.00 92.19 92 VAL A C 1
ATOM 765 O O . VAL A 1 92 ? 10.867 1.338 -8.418 1.00 92.19 92 VAL A O 1
ATOM 768 N N . GLU A 1 93 ? 9.855 1.917 -6.510 1.00 93.12 93 GLU A N 1
ATOM 769 C CA . GLU A 1 93 ? 10.676 3.068 -6.157 1.00 93.12 93 GLU A CA 1
ATOM 770 C C . GLU A 1 93 ? 11.896 2.676 -5.303 1.00 93.12 93 GLU A C 1
ATOM 772 O O . GLU A 1 93 ? 11.967 1.586 -4.729 1.00 93.12 93 GLU A O 1
ATOM 777 N N . GLU A 1 94 ? 12.864 3.584 -5.179 1.00 93.94 94 GLU A N 1
ATOM 778 C CA . GLU A 1 94 ? 13.920 3.470 -4.166 1.00 93.94 94 GLU A CA 1
ATOM 779 C C . GLU A 1 94 ? 13.325 3.587 -2.747 1.00 93.94 94 GLU A C 1
ATOM 781 O O . GLU A 1 94 ? 12.431 4.408 -2.532 1.00 93.94 94 GLU A O 1
ATOM 786 N N . PRO A 1 95 ? 13.824 2.834 -1.747 1.00 93.50 95 PRO A N 1
ATOM 787 C CA . PRO A 1 95 ? 15.025 1.991 -1.767 1.00 93.50 95 PRO A CA 1
ATOM 788 C C . PRO A 1 95 ? 14.760 0.518 -2.134 1.00 93.50 95 PRO A C 1
ATOM 790 O O . PRO A 1 95 ? 15.587 -0.345 -1.845 1.00 93.50 95 PRO A O 1
ATOM 793 N N . TYR A 1 96 ? 13.581 0.189 -2.667 1.00 91.56 96 TYR A N 1
ATOM 794 C CA . TYR A 1 96 ? 13.194 -1.200 -2.934 1.00 91.56 96 TYR A CA 1
ATOM 795 C C . TYR A 1 96 ? 13.639 -1.690 -4.316 1.00 91.56 96 TYR A C 1
ATOM 797 O O . TYR A 1 96 ? 13.639 -2.893 -4.577 1.00 91.56 96 TYR A O 1
ATOM 805 N N . PHE A 1 97 ? 13.990 -0.765 -5.208 1.00 91.38 97 PHE A N 1
ATOM 806 C CA . PHE A 1 97 ? 14.585 -1.076 -6.498 1.00 91.38 97 PHE A CA 1
ATOM 807 C C . PHE A 1 97 ? 16.017 -1.625 -6.323 1.00 91.38 97 PHE A C 1
ATOM 809 O O . PHE A 1 97 ? 16.731 -1.246 -5.397 1.00 91.38 97 PHE A O 1
ATOM 816 N N . SER A 1 98 ? 16.427 -2.595 -7.149 1.00 84.31 98 SER A N 1
ATOM 817 C CA . SER A 1 98 ? 17.723 -3.299 -7.041 1.00 84.31 98 SER A CA 1
ATOM 818 C C . SER A 1 98 ? 18.275 -3.699 -8.400 1.00 84.31 98 SER A C 1
ATOM 820 O O . SER A 1 98 ? 17.460 -4.104 -9.262 1.00 84.31 98 SER A O 1
#

Radius of gyration: 17.79 Å; Cα contacts (8 Å, |Δi|>4): 75; chains: 1; bounding box: 48×22×52 Å

Sequence (98 aa):
MFAPTVTELSVDEYGFLETPEFTSRWGSFKDDDGNKEDIFKRLFYRGLRDAKEAEDYDDAVVRSALKWLERPPEGPWLLFMPLMFPHLPFMVEEPYFS

Solvent-accessible surface area (backbone atoms only — not comparable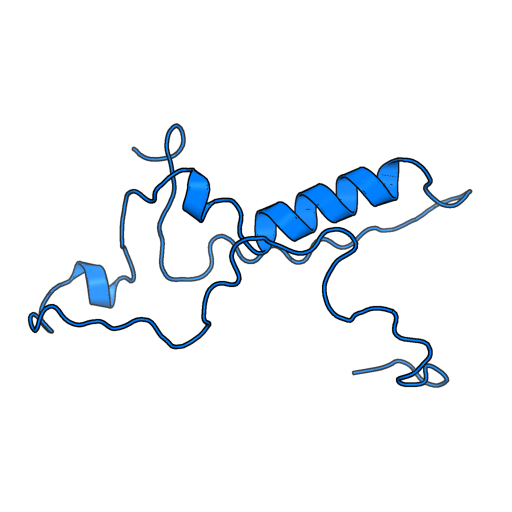 to full-atom values): 6593 Å² total; per-residue (Å²): 133,78,59,91,92,62,49,86,84,75,50,85,81,78,82,54,86,38,77,45,87,37,74,78,62,85,86,67,77,75,84,78,76,85,64,84,80,45,66,44,64,80,68,33,50,68,47,76,42,58,71,74,73,56,42,17,64,50,44,20,51,51,54,26,49,55,60,48,63,76,68,64,76,90,74,94,81,84,86,87,78,88,62,60,78,83,54,79,61,40,59,39,29,83,88,77,50,130

Organism: Verticillium longisporum (NCBI:txid100787)

InterPro domains:
  IPR017850 Alkaline-phosphatase-like, core domain superfamily [G3DSA:3.40.720.10] (5-98)
  IPR017850 Alkaline-phosphatase-like, core domain superfamily [SSF53649] (44-97)

pLDDT: mean 76.18, std 17.21, range [42.56, 94.62]